Protein AF-A0A920V5W5-F1 (afdb_monomer)

Mean predicted aligned error: 5.21 Å

Structure (mmCIF, N/CA/C/O backbone):
data_AF-A0A920V5W5-F1
#
_entry.id   AF-A0A920V5W5-F1
#
loop_
_atom_site.group_PDB
_atom_site.id
_atom_site.type_symbol
_atom_site.label_atom_id
_atom_site.label_alt_id
_atom_site.label_comp_id
_atom_site.label_asym_id
_atom_site.label_entity_id
_atom_site.label_seq_id
_atom_site.pdbx_PDB_ins_code
_atom_site.Cartn_x
_atom_site.Cartn_y
_atom_site.Cartn_z
_atom_site.occupancy
_atom_site.B_iso_or_equiv
_atom_site.auth_seq_id
_atom_site.auth_comp_id
_atom_site.auth_asym_id
_atom_site.auth_atom_id
_atom_site.pdbx_PDB_model_num
ATOM 1 N N . MET A 1 1 ? 5.744 23.703 -23.124 1.00 56.56 1 MET A N 1
ATOM 2 C CA . MET A 1 1 ? 5.608 22.233 -23.029 1.00 56.56 1 MET A CA 1
ATOM 3 C C . MET A 1 1 ? 6.530 21.755 -21.924 1.00 56.56 1 MET A C 1
ATOM 5 O O . MET A 1 1 ? 7.729 21.958 -22.035 1.00 56.56 1 MET A O 1
ATOM 9 N N . SER A 1 2 ? 5.975 21.237 -20.828 1.00 76.75 2 SER A N 1
ATOM 10 C CA . SER A 1 2 ? 6.762 20.791 -19.674 1.00 76.75 2 SER A CA 1
ATOM 11 C C . SER A 1 2 ? 7.076 19.305 -19.824 1.00 76.75 2 SER A C 1
ATOM 13 O O . SER A 1 2 ? 6.162 18.496 -19.969 1.00 76.75 2 SER A O 1
ATOM 15 N N . TYR A 1 3 ? 8.358 18.949 -19.832 1.00 85.88 3 TYR A N 1
ATOM 16 C CA . TYR A 1 3 ? 8.800 17.559 -19.796 1.00 85.88 3 TYR A CA 1
ATOM 17 C C . TYR A 1 3 ? 8.389 16.923 -18.460 1.00 85.88 3 TYR A C 1
ATOM 19 O O . TYR A 1 3 ? 8.746 17.423 -17.392 1.00 85.88 3 TYR A O 1
ATOM 27 N N . GLN A 1 4 ? 7.639 15.818 -18.509 1.00 89.38 4 GLN A N 1
ATOM 28 C CA . GLN A 1 4 ? 7.235 15.073 -17.317 1.00 89.38 4 GLN A CA 1
ATOM 29 C C . GLN A 1 4 ? 8.028 13.772 -17.211 1.00 89.38 4 GLN A C 1
ATOM 31 O O . GLN A 1 4 ? 7.973 12.917 -18.092 1.00 89.38 4 GLN A O 1
ATOM 36 N N . VAL A 1 5 ? 8.727 13.604 -16.089 1.00 94.44 5 VAL A N 1
ATOM 37 C CA . VAL A 1 5 ? 9.448 12.366 -15.769 1.00 94.44 5 VAL A CA 1
ATOM 38 C C . VAL A 1 5 ? 8.478 11.196 -15.576 1.00 94.44 5 VAL A C 1
ATOM 40 O O . VAL A 1 5 ? 7.416 11.350 -14.965 1.00 94.44 5 VAL A O 1
ATOM 43 N N . LEU A 1 6 ? 8.864 10.007 -16.049 1.00 93.75 6 LEU A N 1
ATOM 44 C CA . LEU A 1 6 ? 8.022 8.802 -16.015 1.00 93.75 6 LEU A CA 1
ATOM 45 C C . LEU A 1 6 ? 7.537 8.453 -14.605 1.00 93.75 6 LEU A C 1
ATOM 47 O O . LEU A 1 6 ? 6.360 8.157 -14.430 1.00 93.75 6 LEU A O 1
ATOM 51 N N . ALA A 1 7 ? 8.398 8.589 -13.594 1.00 93.75 7 ALA A N 1
ATOM 52 C CA . ALA A 1 7 ? 8.037 8.333 -12.198 1.00 93.75 7 ALA A CA 1
ATOM 53 C C . ALA A 1 7 ? 6.853 9.191 -11.714 1.00 93.75 7 ALA A C 1
ATOM 55 O O . ALA A 1 7 ? 6.071 8.760 -10.875 1.00 93.75 7 ALA A O 1
ATOM 56 N N . ARG A 1 8 ? 6.693 10.406 -12.255 1.00 92.56 8 ARG A N 1
ATOM 57 C CA . ARG A 1 8 ? 5.547 11.273 -11.944 1.00 92.56 8 ARG A CA 1
ATOM 58 C C . ARG A 1 8 ? 4.338 10.959 -12.813 1.00 92.56 8 ARG A C 1
ATOM 60 O O . ARG A 1 8 ? 3.224 11.165 -12.355 1.00 92.56 8 ARG A O 1
ATOM 67 N N . LYS A 1 9 ? 4.549 10.515 -14.055 1.00 93.06 9 LYS A N 1
ATOM 68 C CA . LYS A 1 9 ? 3.468 10.123 -14.972 1.00 93.06 9 LYS A CA 1
ATOM 69 C C . LYS A 1 9 ? 2.737 8.869 -14.483 1.00 93.06 9 LYS A C 1
ATOM 71 O O . LYS A 1 9 ? 1.529 8.788 -14.640 1.00 93.06 9 LYS A O 1
ATOM 76 N N . TRP A 1 10 ? 3.470 7.936 -13.880 1.00 94.31 10 TRP A N 1
ATOM 77 C CA . TRP A 1 10 ? 2.966 6.626 -13.457 1.00 94.31 10 TRP A CA 1
ATOM 78 C C . TRP A 1 10 ? 2.841 6.471 -11.942 1.00 94.31 10 TRP A C 1
ATOM 80 O O . TRP A 1 10 ? 2.748 5.352 -11.448 1.00 94.31 10 TRP A O 1
ATOM 90 N N . ARG A 1 11 ? 2.867 7.573 -11.181 1.00 95.00 11 ARG A N 1
ATOM 91 C CA . ARG A 1 11 ? 2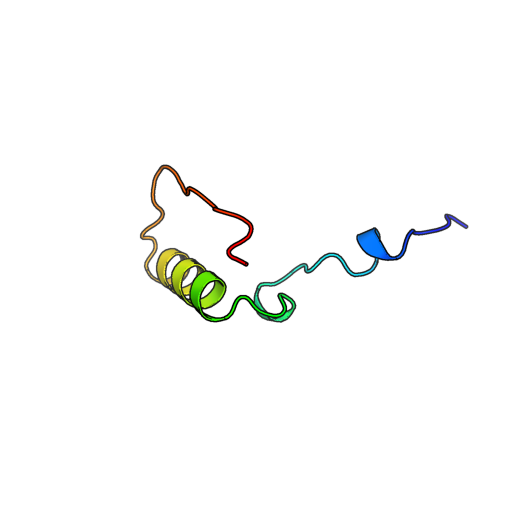.606 7.501 -9.742 1.00 95.00 11 ARG A CA 1
ATOM 92 C C . ARG A 1 11 ? 1.154 7.030 -9.544 1.00 95.00 11 ARG A C 1
ATOM 94 O O . ARG A 1 11 ? 0.266 7.735 -10.022 1.00 95.00 11 ARG A O 1
ATOM 101 N N . PRO A 1 12 ? 0.914 5.901 -8.853 1.00 95.81 12 PRO A N 1
ATOM 102 C CA . PRO A 1 12 ? -0.434 5.391 -8.617 1.00 95.81 12 PRO A CA 1
ATOM 103 C C . PRO A 1 12 ? -1.309 6.446 -7.935 1.00 95.81 12 PRO A C 1
ATOM 105 O O . PRO A 1 12 ? -0.864 7.074 -6.968 1.00 95.81 12 PRO A O 1
ATOM 108 N N . ASN A 1 13 ? -2.535 6.637 -8.424 1.00 95.38 13 ASN A N 1
ATOM 109 C CA . ASN A 1 13 ? -3.519 7.539 -7.811 1.00 95.38 13 ASN A CA 1
ATOM 110 C C . ASN A 1 13 ? -4.575 6.771 -7.009 1.00 95.38 13 ASN A C 1
ATOM 112 O O . ASN A 1 13 ? -5.275 7.353 -6.184 1.00 95.38 13 ASN A O 1
ATOM 116 N N . SER A 1 14 ? -4.669 5.463 -7.232 1.00 94.81 14 SER A N 1
ATOM 117 C CA . SER A 1 14 ? -5.568 4.552 -6.543 1.00 94.81 14 SER A CA 1
ATOM 118 C C . SER A 1 14 ? -4.846 3.276 -6.115 1.00 94.81 14 SER A C 1
ATOM 120 O O . SER A 1 14 ? -3.804 2.900 -6.654 1.00 94.81 14 SER A O 1
ATOM 122 N N . PHE A 1 15 ? -5.435 2.572 -5.152 1.00 93.56 15 PHE A N 1
ATOM 123 C CA . PHE A 1 15 ? -4.922 1.288 -4.688 1.00 93.56 15 PHE A CA 1
ATOM 124 C C . PHE A 1 15 ? -4.945 0.184 -5.752 1.00 93.56 15 PHE A C 1
ATOM 126 O O . PHE A 1 15 ? -4.119 -0.720 -5.689 1.00 93.56 15 PHE A O 1
ATOM 133 N N . ALA A 1 16 ? -5.828 0.280 -6.750 1.00 93.38 16 ALA A N 1
ATOM 134 C CA . ALA A 1 16 ? -5.891 -0.670 -7.861 1.00 93.38 16 ALA A CA 1
ATOM 135 C C . ALA A 1 16 ? -4.676 -0.580 -8.805 1.00 93.38 16 ALA A C 1
ATOM 137 O O . ALA A 1 16 ? -4.382 -1.529 -9.523 1.00 93.38 16 ALA A O 1
ATOM 138 N N . GLU A 1 17 ? -3.965 0.551 -8.805 1.00 94.62 17 GLU A N 1
ATOM 139 C CA . GLU A 1 17 ? -2.772 0.781 -9.630 1.00 94.62 17 GLU A CA 1
ATOM 140 C C . GLU A 1 17 ? -1.470 0.370 -8.915 1.00 94.62 17 GLU A C 1
ATOM 142 O O . GLU A 1 17 ? -0.386 0.454 -9.495 1.00 94.62 17 GLU A O 1
ATOM 147 N N . VAL A 1 18 ? -1.549 -0.054 -7.647 1.00 93.75 18 VAL A N 1
ATOM 148 C CA . VAL A 1 18 ? -0.390 -0.518 -6.875 1.00 93.75 18 VAL A CA 1
ATOM 149 C C . VAL A 1 18 ? -0.065 -1.959 -7.260 1.00 93.75 18 VAL A C 1
ATOM 151 O O . VAL A 1 18 ? -0.904 -2.849 -7.161 1.00 93.75 18 VAL A O 1
ATOM 154 N N . VAL A 1 19 ? 1.183 -2.207 -7.651 1.00 92.69 19 VAL A N 1
ATOM 155 C CA . VAL A 1 19 ? 1.643 -3.525 -8.109 1.00 92.69 19 VAL A CA 1
ATOM 156 C C . VAL A 1 19 ? 2.427 -4.239 -7.001 1.00 92.69 19 VAL A C 1
ATOM 158 O O . VAL A 1 19 ? 3.273 -3.631 -6.349 1.00 92.69 19 VAL A O 1
ATOM 161 N N . GLY A 1 20 ? 2.160 -5.536 -6.796 1.00 91.75 20 GLY A N 1
ATOM 162 C CA . GLY A 1 20 ? 2.957 -6.427 -5.934 1.00 91.75 20 GLY A CA 1
ATOM 163 C C . GLY A 1 20 ? 2.666 -6.367 -4.428 1.00 91.75 20 GLY A C 1
ATOM 164 O O . GLY A 1 20 ? 3.377 -6.998 -3.655 1.00 91.75 20 GLY A O 1
ATOM 165 N N . GLN A 1 21 ? 1.64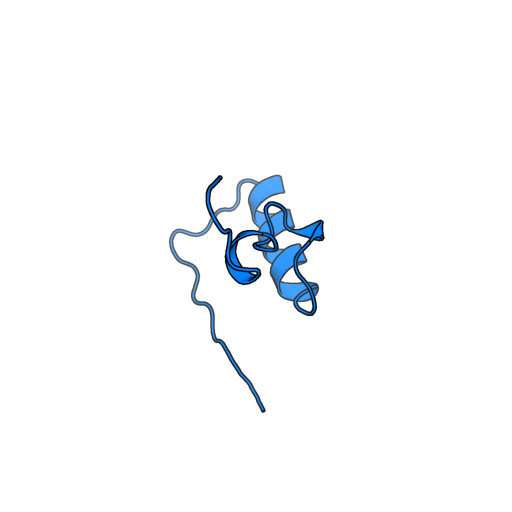4 -5.621 -3.995 1.00 91.81 21 GLN A N 1
ATOM 166 C CA . GLN A 1 21 ? 1.331 -5.388 -2.574 1.00 91.81 21 GLN A CA 1
ATOM 167 C C . GLN A 1 21 ? -0.133 -5.712 -2.224 1.00 91.81 21 GLN A C 1
ATOM 169 O O . GLN A 1 21 ? -0.773 -4.988 -1.460 1.00 91.81 21 GLN A O 1
ATOM 174 N N . GLU A 1 22 ? -0.685 -6.799 -2.774 1.00 92.69 22 GLU A N 1
ATOM 175 C CA . GLU A 1 22 ? -2.111 -7.148 -2.636 1.00 92.69 22 GLU A CA 1
ATOM 176 C C . GLU A 1 22 ? -2.580 -7.222 -1.175 1.00 92.69 22 GLU A C 1
ATOM 178 O O . GLU A 1 22 ? -3.612 -6.653 -0.815 1.00 92.69 22 GLU A O 1
ATOM 183 N N . HIS A 1 23 ? -1.805 -7.878 -0.306 1.00 92.38 23 HIS A N 1
ATOM 184 C CA . HIS A 1 23 ? -2.159 -8.034 1.107 1.00 92.38 23 HIS A CA 1
ATOM 185 C C . HIS A 1 23 ? -2.190 -6.699 1.860 1.00 92.38 23 HIS A C 1
ATOM 187 O O . HIS A 1 23 ? -3.112 -6.454 2.642 1.00 92.38 23 HIS A O 1
ATOM 193 N N . VAL A 1 24 ? -1.215 -5.825 1.603 1.00 92.94 24 VAL A N 1
ATOM 194 C CA . VAL A 1 24 ? -1.120 -4.507 2.246 1.00 92.94 24 VAL A CA 1
ATOM 195 C C . VAL A 1 24 ? -2.268 -3.617 1.782 1.00 92.94 24 VAL A C 1
ATOM 197 O O . VAL A 1 24 ? -2.969 -3.025 2.601 1.00 92.94 24 VAL A O 1
ATOM 200 N N . VAL A 1 25 ? -2.509 -3.579 0.471 1.00 95.12 25 VAL A N 1
ATOM 201 C CA . VAL A 1 25 ? -3.600 -2.811 -0.133 1.00 95.12 25 VAL A CA 1
ATOM 202 C C . VAL A 1 25 ? -4.957 -3.262 0.407 1.00 95.12 25 VAL A C 1
ATOM 204 O O . VAL A 1 25 ? -5.777 -2.422 0.781 1.00 95.12 25 VAL A O 1
ATOM 207 N N . LYS A 1 26 ? -5.190 -4.575 0.512 1.00 94.75 26 LYS A N 1
ATOM 208 C CA . LYS A 1 26 ? -6.434 -5.128 1.060 1.00 94.75 26 LYS A CA 1
ATOM 209 C C . LYS A 1 26 ? -6.637 -4.742 2.525 1.00 94.75 26 LYS A C 1
ATOM 211 O O . LYS A 1 26 ? -7.736 -4.341 2.897 1.00 94.75 26 LYS A O 1
ATOM 216 N N . ALA A 1 27 ? -5.595 -4.836 3.352 1.00 93.75 27 ALA A N 1
ATOM 217 C CA . ALA A 1 27 ? -5.675 -4.456 4.761 1.00 93.75 27 ALA A CA 1
ATOM 218 C C . ALA A 1 27 ? -6.022 -2.968 4.933 1.00 93.75 27 ALA A C 1
ATOM 220 O O . ALA A 1 27 ? -6.920 -2.634 5.707 1.00 93.75 27 ALA A O 1
ATOM 221 N N . LEU A 1 28 ? -5.362 -2.089 4.172 1.00 94.62 28 LEU A N 1
ATOM 222 C CA . LEU A 1 28 ? -5.625 -0.649 4.202 1.00 94.62 28 LEU A CA 1
ATOM 223 C C . LEU A 1 28 ? -7.024 -0.305 3.675 1.00 94.62 28 LEU A C 1
ATOM 225 O O . LEU A 1 28 ? -7.716 0.499 4.292 1.00 94.62 28 LEU A O 1
ATOM 229 N N . SER A 1 29 ? -7.462 -0.942 2.586 1.00 94.81 29 SER A N 1
ATOM 230 C CA . SER A 1 29 ? -8.804 -0.729 2.021 1.00 94.81 29 SER A CA 1
ATOM 231 C C . SER A 1 29 ? -9.888 -1.109 3.032 1.00 94.81 29 SER A C 1
ATOM 233 O O . SER A 1 29 ? -10.743 -0.292 3.356 1.00 94.81 29 SER A O 1
ATOM 235 N N . ASN A 1 30 ? -9.771 -2.287 3.652 1.00 95.19 30 ASN A N 1
ATOM 236 C CA . ASN A 1 30 ? -10.712 -2.735 4.680 1.00 95.19 30 ASN A CA 1
ATOM 237 C C . ASN A 1 30 ? -10.744 -1.805 5.906 1.00 95.19 30 ASN A C 1
ATOM 239 O O . ASN A 1 30 ? -11.802 -1.593 6.503 1.00 95.19 30 ASN A O 1
ATOM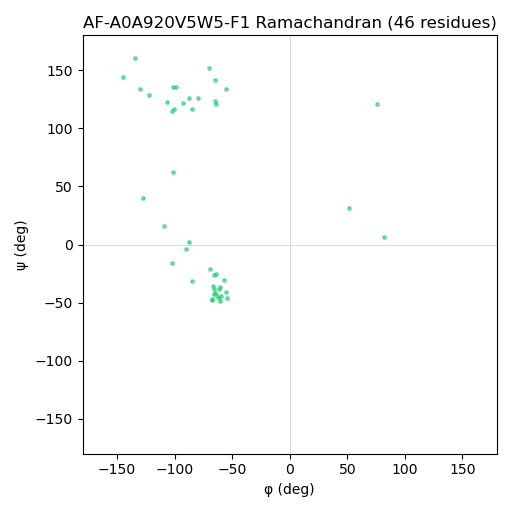 243 N N . ALA A 1 31 ? -9.591 -1.272 6.325 1.00 94.56 31 ALA A N 1
ATOM 244 C CA . ALA A 1 31 ? -9.509 -0.344 7.453 1.00 94.56 3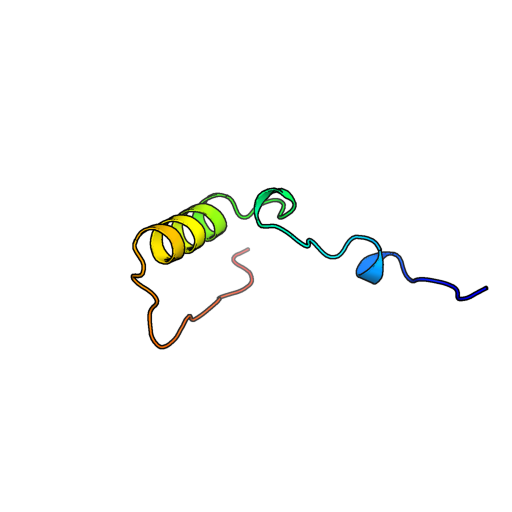1 A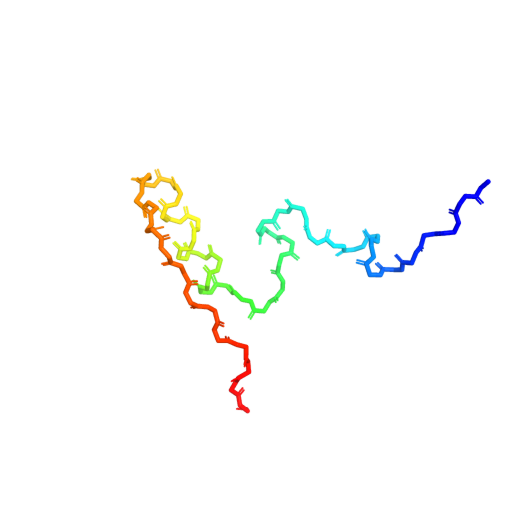LA A CA 1
ATOM 245 C C . ALA A 1 31 ? -10.225 0.983 7.154 1.00 94.56 31 ALA A C 1
ATOM 247 O O . ALA A 1 31 ? -10.909 1.518 8.026 1.00 94.56 31 ALA A O 1
ATOM 248 N N . LEU A 1 32 ? -10.116 1.480 5.918 1.00 94.50 32 LEU A N 1
ATOM 249 C CA . LEU A 1 32 ? -10.843 2.662 5.456 1.00 94.50 32 LEU A CA 1
ATOM 250 C C . LEU A 1 32 ? -12.349 2.395 5.364 1.00 94.50 32 LEU A C 1
ATOM 252 O O . LEU A 1 32 ? -13.125 3.166 5.923 1.00 94.50 32 LEU A O 1
ATOM 256 N N . ASP A 1 33 ? -12.757 1.279 4.751 1.00 95.81 33 ASP A N 1
ATOM 257 C CA . ASP A 1 33 ? -14.172 0.908 4.595 1.00 95.81 33 ASP A CA 1
ATOM 258 C C . ASP A 1 33 ? -14.876 0.732 5.946 1.00 95.81 33 ASP A C 1
ATOM 260 O O . ASP A 1 33 ? -16.041 1.087 6.119 1.00 95.81 33 ASP A O 1
ATOM 264 N N . SER A 1 34 ? -14.157 0.198 6.935 1.00 96.25 34 SER A N 1
ATOM 265 C CA . SER A 1 34 ? -14.673 0.000 8.292 1.00 96.25 34 SER A CA 1
ATOM 266 C C . SER A 1 34 ? -14.486 1.210 9.214 1.00 96.25 34 SER A C 1
ATOM 268 O O . SER A 1 34 ? -14.847 1.128 10.389 1.00 96.25 34 SER A O 1
ATOM 270 N N . ASN A 1 35 ? -13.934 2.320 8.709 1.00 94.31 35 ASN A N 1
ATOM 271 C CA . ASN A 1 35 ? -13.560 3.509 9.481 1.00 94.31 35 ASN A CA 1
ATOM 272 C C . ASN A 1 35 ? -12.687 3.190 10.719 1.00 94.31 35 ASN A C 1
ATOM 274 O O . ASN A 1 35 ? -12.753 3.859 11.751 1.00 94.31 35 ASN A O 1
ATOM 278 N N . LYS A 1 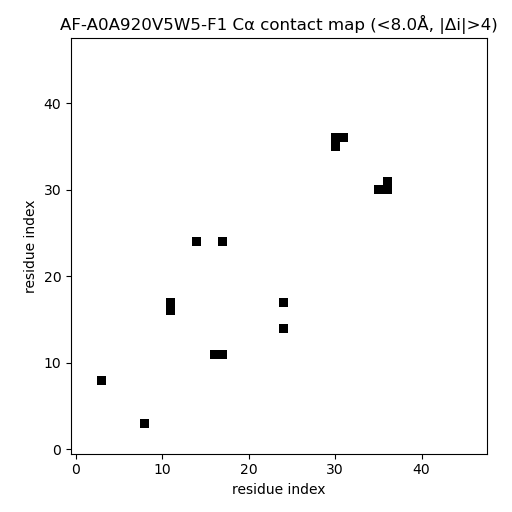36 ? -11.868 2.137 10.629 1.00 94.50 36 LYS A N 1
ATOM 279 C CA . LYS A 1 36 ? -10.940 1.679 11.674 1.00 94.50 36 LYS A CA 1
ATOM 280 C C . LYS A 1 36 ? -9.523 2.126 11.348 1.00 94.50 36 LYS A C 1
ATOM 282 O O . LYS A 1 36 ? -8.627 1.316 11.120 1.00 94.50 36 LYS A O 1
ATOM 287 N N . ILE A 1 37 ? -9.327 3.437 11.305 1.00 93.81 37 ILE A N 1
ATOM 288 C CA . ILE A 1 37 ? -8.031 4.024 10.977 1.00 93.81 37 ILE A CA 1
ATOM 289 C C . ILE A 1 37 ? -7.185 4.092 12.250 1.00 93.81 37 ILE A C 1
ATOM 291 O O . ILE A 1 37 ? -7.530 4.784 13.207 1.00 93.81 37 ILE A O 1
ATOM 295 N N . HIS A 1 38 ? -6.070 3.366 12.261 1.00 91.88 38 HIS A N 1
ATOM 296 C CA . HIS A 1 38 ? -5.111 3.429 13.358 1.00 91.88 38 HIS A CA 1
ATOM 297 C C . HIS A 1 38 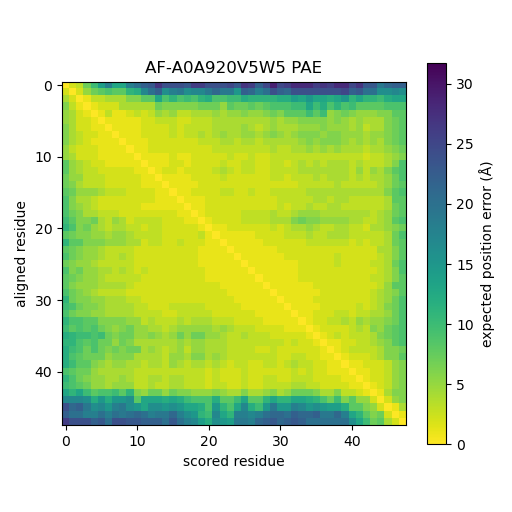? -4.375 4.773 13.377 1.00 91.88 38 HIS A C 1
ATOM 299 O O . HIS A 1 38 ? -4.158 5.400 12.342 1.00 91.88 38 HIS A O 1
ATOM 305 N N . GLN A 1 39 ? -3.940 5.190 14.568 1.00 94.69 39 GLN A N 1
ATOM 306 C CA . GLN A 1 39 ? -3.216 6.450 14.759 1.00 94.69 39 GLN A CA 1
ATOM 307 C C . GLN A 1 39 ? -1.837 6.462 14.077 1.00 94.69 39 GLN A C 1
ATOM 309 O O . GLN A 1 39 ? -1.337 7.528 13.724 1.00 94.69 39 GLN A O 1
ATOM 314 N N . ALA A 1 40 ? -1.224 5.292 13.886 1.00 94.94 40 ALA A N 1
ATOM 315 C CA . ALA A 1 40 ? 0.066 5.149 13.226 1.00 94.94 40 ALA A CA 1
ATOM 316 C C . ALA A 1 40 ? 0.122 3.855 12.406 1.00 94.94 40 ALA A C 1
ATOM 318 O O . ALA A 1 40 ? -0.396 2.820 12.828 1.00 94.94 40 ALA A O 1
ATOM 319 N N . TYR A 1 41 ? 0.804 3.921 11.262 1.00 93.00 41 TYR A N 1
ATOM 320 C CA . TYR A 1 41 ? 1.134 2.773 10.422 1.00 93.00 41 TYR A CA 1
ATOM 321 C C . TYR A 1 41 ? 2.650 2.698 10.263 1.00 93.00 41 TYR A C 1
ATOM 323 O O . TYR A 1 41 ? 3.287 3.685 9.894 1.00 93.00 41 TYR A O 1
ATOM 331 N N . LEU A 1 42 ? 3.225 1.527 10.533 1.00 93.56 42 LEU A N 1
ATOM 332 C CA . LEU A 1 42 ? 4.630 1.241 10.269 1.00 93.56 42 LEU A CA 1
ATOM 333 C C . LEU A 1 42 ? 4.727 0.440 8.972 1.00 93.56 42 LEU A C 1
ATOM 335 O O . LEU A 1 42 ? 4.240 -0.686 8.899 1.00 93.56 42 LEU A O 1
ATOM 339 N N . PHE A 1 43 ? 5.376 1.011 7.962 1.00 91.81 43 PHE A N 1
ATOM 340 C CA . PHE A 1 43 ? 5.660 0.323 6.707 1.00 91.81 43 PHE A CA 1
ATOM 341 C C . PHE A 1 43 ? 7.118 -0.122 6.702 1.00 91.81 43 PHE A C 1
ATOM 343 O O . PHE A 1 43 ? 8.025 0.709 6.696 1.00 91.81 43 PHE A O 1
ATOM 350 N N . ARG A 1 44 ? 7.346 -1.436 6.695 1.00 89.44 44 ARG A N 1
ATOM 351 C CA . ARG A 1 44 ? 8.663 -2.001 6.401 1.00 89.44 44 ARG A CA 1
ATOM 352 C C . ARG A 1 44 ? 8.771 -2.186 4.892 1.00 89.44 44 ARG A C 1
ATOM 354 O O . ARG A 1 44 ? 7.912 -2.824 4.291 1.00 89.44 44 ARG A O 1
ATOM 361 N N . ALA A 1 45 ? 9.815 -1.632 4.292 1.00 77.88 45 ALA A N 1
ATOM 362 C CA . ALA A 1 45 ? 10.179 -1.928 2.915 1.00 77.88 45 ALA A CA 1
ATOM 363 C C . ALA A 1 45 ? 11.299 -2.975 2.923 1.00 77.88 45 ALA A C 1
ATOM 365 O O . ALA A 1 45 ? 12.244 -2.820 3.693 1.00 77.88 45 ALA A O 1
ATOM 366 N N . LEU A 1 46 ? 11.184 -3.979 2.046 1.00 70.50 46 LEU A N 1
ATOM 367 C CA . LEU A 1 46 ? 12.152 -5.057 1.793 1.00 70.50 46 LEU A CA 1
ATOM 368 C C . LEU A 1 46 ? 12.199 -6.171 2.859 1.00 70.50 46 LEU A C 1
ATOM 370 O O . LEU A 1 46 ? 12.519 -5.962 4.032 1.00 70.50 46 LEU A O 1
ATOM 374 N N . GLU A 1 47 ? 11.940 -7.385 2.387 1.00 60.38 47 GLU A N 1
ATOM 375 C CA . GLU A 1 47 ? 12.526 -8.625 2.888 1.00 60.38 47 GLU A CA 1
ATOM 376 C C . GLU A 1 47 ? 13.050 -9.346 1.634 1.00 60.38 47 GLU A C 1
ATOM 378 O O . GLU A 1 47 ? 12.393 -9.258 0.593 1.00 60.38 47 GLU A O 1
ATOM 383 N N . GLU A 1 48 ? 14.281 -9.866 1.693 1.00 51.81 48 GLU A N 1
ATOM 384 C CA . GLU A 1 48 ? 15.009 -10.442 0.542 1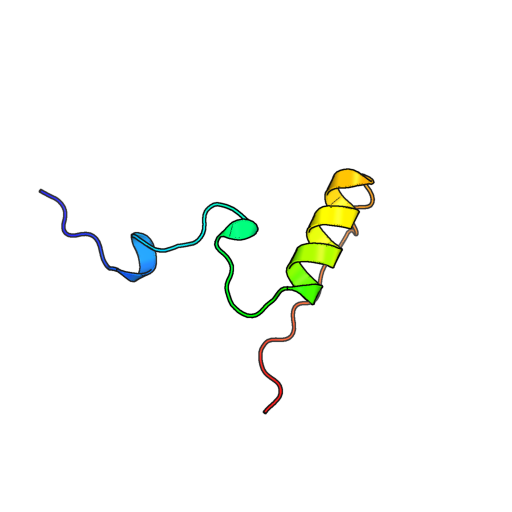.00 51.81 48 GLU A CA 1
ATOM 385 C C . GLU A 1 48 ? 14.232 -11.535 -0.202 1.00 51.81 48 GLU A C 1
ATOM 387 O O . GLU A 1 48 ? 13.554 -12.351 0.466 1.00 51.81 48 GLU A O 1
#

Sequence (48 aa):
MSYQVLARKWRPNSFAEVVGQEHVVKALSNALDSNKI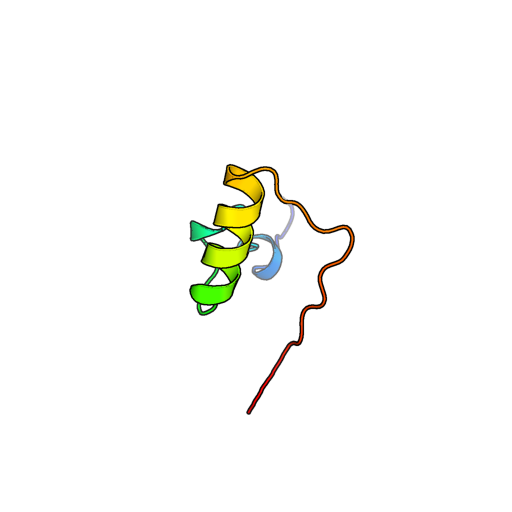HQAYLFRALEE

Solvent-accessible surface area (backbone atoms only — not comparable to full-atom values): 3446 Å² total; per-residue (Å²): 137,83,89,75,58,65,77,70,74,66,52,64,90,50,73,88,63,58,80,94,45,67,70,60,49,49,53,53,50,52,26,58,78,66,70,56,74,70,97,73,84,89,83,85,80,89,79,136

Radius of gyration: 14.47 Å; Cα contacts (8 Å, |Δi|>4): 8; chains: 1; bounding box: 30×33×38 Å

pLDDT: mean 90.06, std 10.04, range [51.81, 96.25]

Nearest PDB structures (foldseek):
  8umt-assembly1_C  TM=9.412E-01  e=4.168E+00  Homo sapiens

Secondary structure (DSSP, 8-state):
-----HHHHT--SSGGG--S-HHHHHHHHHHHHTT---S---------

Foldseek 3Di:
DDDDDPCRVQVDPDLVSDPPPVVVSVVVVVCVVVVVDDPDDDDDDDDD